Protein AF-A0A396R0A6-F1 (afdb_monomer_lite)

Structure (mmCIF, N/CA/C/O backbone):
data_AF-A0A396R0A6-F1
#
_entry.id   AF-A0A396R0A6-F1
#
loop_
_atom_site.group_PDB
_atom_site.id
_atom_site.type_symbol
_atom_site.label_atom_id
_atom_site.label_alt_id
_atom_site.label_comp_id
_atom_site.label_asym_id
_atom_site.label_entity_id
_atom_site.label_seq_id
_atom_site.pdbx_PDB_ins_code
_atom_site.Cartn_x
_atom_site.Cartn_y
_atom_site.Cartn_z
_atom_site.occupancy
_atom_site.B_iso_or_equiv
_atom_site.auth_seq_id
_atom_site.auth_comp_id
_atom_site.auth_asym_id
_atom_site.auth_atom_id
_atom_site.pdbx_PDB_model_num
ATOM 1 N N . MET A 1 1 ? -13.205 8.192 53.382 1.00 37.06 1 MET A N 1
ATOM 2 C CA . MET A 1 1 ? -12.187 7.509 54.209 1.00 37.06 1 MET A CA 1
ATOM 3 C C . MET A 1 1 ? -10.823 7.968 53.704 1.00 37.06 1 MET A C 1
ATOM 5 O O . MET A 1 1 ? -10.542 7.783 52.529 1.00 37.06 1 MET A O 1
ATOM 9 N N . LYS A 1 2 ? -10.069 8.717 54.519 1.00 44.78 2 LYS A N 1
ATOM 10 C CA . LYS A 1 2 ? -8.761 9.287 54.151 1.00 44.78 2 LYS A CA 1
ATOM 11 C C . LYS A 1 2 ? -7.732 8.159 54.020 1.00 44.78 2 LYS A C 1
ATOM 13 O O . LYS A 1 2 ? -7.665 7.323 54.913 1.00 44.78 2 LYS A O 1
ATOM 18 N N . GLN A 1 3 ? -6.896 8.194 52.988 1.00 38.09 3 GLN A N 1
ATOM 19 C CA . GLN A 1 3 ? -5.557 7.615 53.067 1.00 38.09 3 GLN A CA 1
ATOM 20 C C . GLN A 1 3 ? -4.541 8.704 52.727 1.00 38.09 3 GLN A C 1
ATOM 22 O O . GLN A 1 3 ? -4.281 9.035 51.575 1.00 38.09 3 GLN A O 1
ATOM 27 N N . SER A 1 4 ? -4.034 9.304 53.799 1.00 49.72 4 SER A N 1
ATOM 28 C CA . SER A 1 4 ? -2.659 9.771 53.907 1.00 49.72 4 SER A CA 1
ATOM 29 C C . SER A 1 4 ? -1.700 8.644 53.533 1.00 49.72 4 SER A C 1
ATOM 31 O O . SER A 1 4 ? -1.923 7.538 54.008 1.00 49.72 4 SER A O 1
ATOM 33 N N . ASN A 1 5 ? -0.661 8.938 52.751 1.00 41.94 5 ASN A N 1
ATOM 34 C CA . ASN A 1 5 ? 0.671 8.310 52.771 1.00 41.94 5 ASN A CA 1
ATOM 35 C C . ASN A 1 5 ? 1.569 9.221 51.911 1.00 41.94 5 ASN A C 1
ATOM 37 O O . ASN A 1 5 ? 1.366 9.339 50.707 1.00 41.94 5 ASN A O 1
ATOM 41 N N . LEU A 1 6 ? 2.262 10.167 52.544 1.00 46.50 6 LEU A N 1
ATOM 42 C CA . LEU A 1 6 ? 3.669 10.060 52.944 1.00 46.50 6 LEU A CA 1
ATOM 43 C C . LEU A 1 6 ? 4.607 9.977 51.727 1.00 46.50 6 LEU A C 1
ATOM 45 O O . LEU A 1 6 ? 4.612 9.012 50.968 1.00 46.50 6 LEU A O 1
ATOM 49 N N . SER A 1 7 ? 5.364 11.058 51.554 1.00 54.69 7 SER A N 1
ATOM 50 C CA . SER A 1 7 ? 6.468 11.234 50.616 1.00 54.69 7 SER A CA 1
ATOM 51 C C . SER A 1 7 ? 7.559 10.187 50.845 1.00 54.69 7 SER A C 1
ATOM 53 O O . SER A 1 7 ? 8.140 10.150 51.928 1.00 54.69 7 SER A O 1
ATOM 55 N N . ASP A 1 8 ? 7.857 9.396 49.816 1.00 54.06 8 ASP A N 1
ATOM 56 C CA . ASP A 1 8 ? 8.916 8.385 49.811 1.00 54.06 8 ASP A CA 1
ATOM 57 C C . ASP A 1 8 ? 9.954 8.740 48.721 1.00 54.06 8 ASP A C 1
ATOM 59 O O . ASP A 1 8 ? 9.582 8.816 47.539 1.00 54.06 8 ASP A O 1
ATOM 63 N N . PRO A 1 9 ? 11.230 9.019 49.062 1.00 54.50 9 PRO A N 1
ATOM 64 C CA . PRO A 1 9 ? 12.280 9.369 48.108 1.00 54.50 9 PRO A CA 1
ATOM 65 C C . PRO A 1 9 ? 12.845 8.093 47.461 1.00 54.50 9 PRO A C 1
ATOM 67 O O . PRO A 1 9 ? 14.001 7.731 47.633 1.00 54.50 9 PRO A O 1
ATOM 70 N N . GLY A 1 10 ? 11.989 7.385 46.727 1.00 56.03 10 GLY A N 1
ATOM 71 C CA . GLY A 1 10 ? 12.320 6.137 46.028 1.00 56.03 10 GLY A CA 1
ATOM 72 C C . GLY A 1 10 ? 11.272 5.719 44.994 1.00 56.03 10 GLY A C 1
ATOM 73 O O . GLY A 1 10 ? 11.294 4.601 44.483 1.00 56.03 10 GLY A O 1
ATOM 74 N N . ARG A 1 11 ? 10.316 6.600 44.675 1.00 53.19 11 ARG A N 1
ATOM 75 C CA . ARG A 1 11 ? 9.158 6.263 43.847 1.00 53.19 11 ARG A CA 1
ATOM 76 C C . ARG A 1 11 ? 9.543 6.187 42.366 1.00 53.19 11 ARG A C 1
ATOM 78 O O . ARG A 1 11 ? 9.418 7.169 41.640 1.00 53.19 11 ARG A O 1
ATOM 85 N N . CYS A 1 12 ? 9.939 5.004 41.895 1.00 58.81 12 CYS A N 1
ATOM 86 C CA . CYS A 1 12 ? 9.769 4.651 40.485 1.00 58.81 12 CYS A CA 1
ATOM 87 C C . CYS A 1 12 ? 8.269 4.718 40.176 1.00 58.81 12 CYS A C 1
ATOM 89 O O . CYS A 1 12 ? 7.501 3.822 40.527 1.00 58.81 12 CYS A O 1
ATOM 91 N N . VAL A 1 13 ? 7.824 5.831 39.595 1.00 68.00 13 VAL A N 1
ATOM 92 C CA . VAL A 1 13 ? 6.426 6.019 39.213 1.00 68.00 13 VAL A CA 1
ATOM 93 C C . VAL A 1 13 ? 6.171 5.129 38.000 1.00 68.00 13 VAL A C 1
ATOM 95 O O . VAL A 1 13 ? 6.499 5.496 36.876 1.00 68.00 13 VAL A O 1
ATOM 98 N N . MET A 1 14 ? 5.634 3.931 38.233 1.00 74.88 14 MET A N 1
ATOM 99 C CA . MET A 1 14 ? 5.203 3.041 37.158 1.00 74.88 14 MET A CA 1
ATOM 100 C C . MET A 1 14 ? 4.149 3.776 36.323 1.00 74.88 14 MET A C 1
ATOM 102 O O . MET A 1 14 ? 3.095 4.160 36.837 1.00 74.88 14 MET A O 1
ATOM 106 N N . TYR A 1 15 ? 4.456 4.015 35.051 1.00 82.12 15 TYR A N 1
ATOM 107 C CA . TYR A 1 15 ? 3.553 4.700 34.136 1.00 82.12 15 TYR A CA 1
ATOM 108 C C . TYR A 1 15 ? 2.262 3.889 33.977 1.00 82.12 15 TYR A C 1
ATOM 110 O O . TYR A 1 15 ? 2.301 2.726 33.576 1.00 82.12 15 TYR A O 1
ATOM 118 N N . GLN A 1 16 ? 1.113 4.493 34.291 1.00 82.69 16 GLN A N 1
ATOM 119 C CA . GLN A 1 16 ? -0.181 3.881 34.004 1.00 82.69 16 GLN A CA 1
ATOM 120 C C . GLN A 1 16 ? -0.635 4.234 32.591 1.00 82.69 16 GLN A C 1
ATOM 122 O O . GLN A 1 16 ? -0.793 5.407 32.244 1.00 82.69 16 GLN A O 1
ATOM 127 N N . PHE A 1 17 ? -0.894 3.201 31.793 1.00 87.81 17 PHE A N 1
ATOM 128 C CA . PHE A 1 17 ? -1.467 3.362 30.467 1.00 87.81 17 PHE A CA 1
ATOM 129 C C . PHE A 1 17 ? -2.908 3.867 30.552 1.00 87.81 17 PHE A C 1
ATOM 131 O O . PHE A 1 17 ? -3.713 3.401 31.358 1.00 87.81 17 PHE A O 1
ATOM 138 N N . LYS A 1 18 ? -3.235 4.827 29.684 1.00 88.56 18 LYS A N 1
ATOM 139 C CA . LYS A 1 18 ? -4.610 5.298 29.509 1.00 88.56 18 LYS A CA 1
ATOM 140 C C . LYS A 1 18 ? -5.457 4.218 28.821 1.00 88.56 18 LYS A C 1
ATOM 142 O O . LYS A 1 18 ? -4.920 3.462 28.010 1.00 88.56 18 LYS A O 1
ATOM 147 N N . PRO A 1 19 ? -6.774 4.168 29.092 1.00 89.06 19 PRO A N 1
ATOM 148 C CA . PRO A 1 19 ? -7.668 3.253 28.395 1.00 89.06 19 PRO A CA 1
ATOM 149 C C . PRO A 1 19 ? -7.715 3.558 26.892 1.00 89.06 19 PRO A C 1
ATOM 151 O O . PRO A 1 19 ? -7.623 4.714 26.468 1.00 89.06 19 PRO A O 1
ATOM 154 N N . VAL A 1 20 ? -7.875 2.505 26.090 1.00 90.12 20 VAL A N 1
ATOM 155 C CA . VAL A 1 20 ? -7.959 2.588 24.628 1.00 90.12 20 VAL A CA 1
ATOM 156 C C . VAL A 1 20 ? -9.265 3.278 24.218 1.00 90.12 20 VAL A C 1
ATOM 158 O O . VAL A 1 20 ? -10.321 3.065 24.812 1.00 90.12 20 VAL A O 1
ATOM 161 N N . THR A 1 21 ? -9.207 4.133 23.196 1.00 93.12 21 THR A N 1
ATOM 162 C CA . THR A 1 21 ? -10.410 4.785 22.653 1.00 93.12 21 THR A CA 1
ATOM 163 C C . THR A 1 21 ? -11.232 3.806 21.813 1.00 93.12 21 THR A C 1
ATOM 165 O O . THR A 1 21 ? -10.673 2.916 21.175 1.00 93.12 21 THR A O 1
ATOM 168 N N . LYS A 1 22 ? -12.556 4.008 21.726 1.00 92.94 22 LYS A N 1
ATOM 169 C CA . LYS A 1 22 ? -13.454 3.148 20.924 1.00 92.94 22 LYS A CA 1
ATOM 170 C C . LYS A 1 22 ? -12.992 2.985 19.469 1.00 92.94 22 LYS A C 1
ATOM 172 O O . LYS A 1 22 ? -13.081 1.895 18.921 1.00 92.94 22 LYS A O 1
ATOM 177 N N . ARG A 1 23 ? -12.449 4.053 18.871 1.00 92.12 23 ARG A N 1
ATOM 178 C CA . ARG A 1 23 ? -11.914 4.054 17.501 1.00 92.12 23 ARG A CA 1
ATOM 179 C C . ARG A 1 23 ? -10.717 3.113 17.343 1.00 92.12 23 ARG A C 1
ATOM 181 O O . ARG A 1 23 ? -10.673 2.335 16.401 1.00 92.12 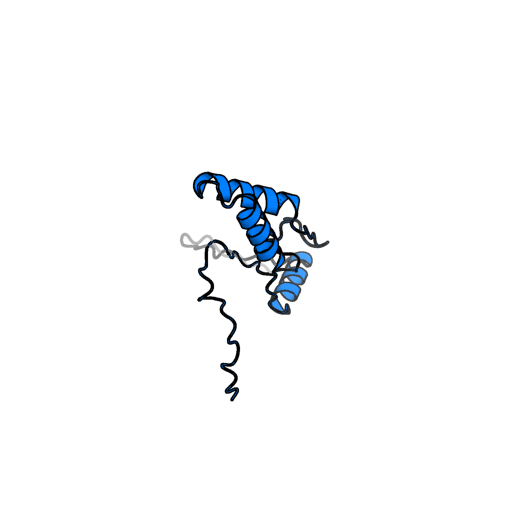23 ARG A O 1
ATOM 188 N N . ILE A 1 24 ? -9.761 3.176 18.272 1.00 91.50 24 ILE A N 1
ATOM 189 C CA . ILE A 1 24 ? -8.571 2.314 18.237 1.00 91.50 24 ILE A CA 1
ATOM 190 C C . ILE A 1 24 ? -8.936 0.866 18.555 1.00 91.50 24 ILE A C 1
ATOM 192 O O . ILE A 1 24 ? -8.366 -0.033 17.949 1.00 91.50 24 ILE A O 1
ATOM 196 N N . GLN A 1 25 ? -9.911 0.636 19.440 1.00 92.56 25 GLN A N 1
ATOM 197 C CA . GLN A 1 25 ? -10.414 -0.712 19.692 1.00 92.56 25 GLN A CA 1
ATOM 198 C C . GLN A 1 25 ? -11.042 -1.316 18.428 1.00 92.56 25 GLN A C 1
ATOM 200 O O . GLN A 1 25 ? -10.683 -2.422 18.047 1.00 92.56 25 GLN A O 1
ATOM 205 N N . HIS A 1 26 ? -11.892 -0.559 17.727 1.00 92.19 26 HIS A N 1
ATOM 206 C CA . HIS A 1 26 ? -12.485 -1.002 16.465 1.00 92.19 26 HIS A CA 1
ATOM 207 C C . HIS A 1 26 ? -11.423 -1.343 15.408 1.00 92.19 26 HIS A C 1
ATOM 209 O O . HIS A 1 26 ? -11.471 -2.412 14.808 1.00 92.19 26 HIS A O 1
ATOM 215 N N . MET A 1 27 ? -10.425 -0.471 15.233 1.00 90.75 27 MET A N 1
ATOM 216 C CA . MET A 1 27 ? -9.300 -0.725 14.329 1.00 90.75 27 MET A CA 1
ATOM 217 C C . MET A 1 27 ? -8.514 -1.982 14.734 1.00 90.75 27 MET A C 1
ATOM 219 O O . MET A 1 27 ? -8.153 -2.784 13.880 1.00 90.75 27 MET A O 1
ATOM 223 N N . HIS A 1 28 ? -8.256 -2.172 16.029 1.00 91.06 28 HIS A N 1
ATOM 224 C CA . HIS A 1 28 ? -7.548 -3.343 16.541 1.00 91.06 28 HIS A CA 1
ATOM 225 C C . HIS A 1 28 ? -8.290 -4.649 16.225 1.00 91.06 28 HIS A C 1
ATOM 227 O O . HIS A 1 28 ? -7.664 -5.612 15.781 1.00 91.06 28 HIS A O 1
ATOM 233 N N . ASP A 1 29 ? -9.608 -4.673 16.413 1.00 92.75 29 ASP A N 1
ATOM 234 C CA . ASP A 1 29 ? -10.428 -5.859 16.156 1.00 92.75 29 ASP A CA 1
ATOM 235 C C . ASP A 1 29 ? -10.446 -6.192 14.653 1.00 92.75 29 ASP A C 1
ATOM 237 O O . ASP A 1 29 ? -10.187 -7.332 14.271 1.00 92.75 29 ASP A O 1
ATOM 241 N N . LEU A 1 30 ? -10.588 -5.180 13.786 1.00 89.62 30 LEU A N 1
ATOM 242 C CA . LEU A 1 30 ? -10.483 -5.347 12.330 1.00 89.62 30 LEU A CA 1
ATOM 243 C C . LEU A 1 30 ? -9.117 -5.879 11.888 1.00 89.62 30 LEU A C 1
ATOM 245 O O . LEU A 1 30 ? -9.040 -6.740 11.017 1.00 89.62 30 LEU A O 1
ATOM 249 N N . ILE A 1 31 ? -8.027 -5.375 12.474 1.00 89.25 31 ILE A N 1
ATOM 250 C CA . ILE A 1 31 ? -6.672 -5.843 12.167 1.00 89.25 31 ILE A CA 1
ATOM 251 C C . ILE A 1 31 ? -6.509 -7.300 12.600 1.00 89.25 31 ILE A C 1
ATOM 253 O O . ILE A 1 31 ? -5.880 -8.075 11.881 1.00 89.25 31 ILE A O 1
ATOM 257 N N . ARG A 1 32 ? -7.035 -7.682 13.764 1.00 89.69 32 ARG A N 1
ATOM 258 C CA . ARG A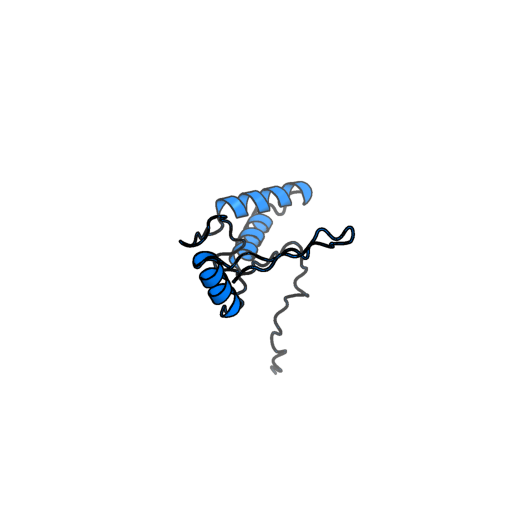 1 32 ? -6.878 -9.034 14.309 1.00 89.69 32 ARG A CA 1
ATOM 259 C C . ARG A 1 32 ? -7.648 -10.079 13.510 1.00 89.69 32 ARG A C 1
ATOM 261 O O . ARG A 1 32 ? -7.101 -11.148 13.254 1.00 89.69 32 ARG A O 1
ATOM 268 N N . ASP A 1 33 ? -8.864 -9.746 13.098 1.00 90.81 33 ASP A N 1
ATOM 269 C CA . ASP A 1 33 ? -9.767 -10.676 12.418 1.00 90.81 33 ASP A CA 1
ATOM 270 C C . ASP A 1 33 ? -9.585 -10.669 10.889 1.00 90.81 33 ASP A C 1
ATOM 272 O O . ASP A 1 33 ? -10.305 -11.354 10.159 1.00 90.81 33 ASP A O 1
ATOM 276 N N . ARG A 1 34 ? -8.611 -9.903 10.375 1.00 84.56 34 ARG A N 1
ATOM 277 C CA . ARG A 1 34 ? -8.371 -9.793 8.934 1.00 84.56 34 ARG A CA 1
ATOM 278 C C . ARG A 1 34 ? -7.830 -11.084 8.330 1.00 84.56 34 ARG A C 1
ATOM 280 O O . ARG A 1 34 ? -6.961 -11.757 8.885 1.00 84.56 34 ARG A O 1
ATOM 287 N N . VAL A 1 35 ? -8.235 -11.331 7.090 1.00 85.56 35 VAL A N 1
ATOM 288 C CA . VAL A 1 35 ? -7.555 -12.279 6.206 1.00 85.56 35 VAL A CA 1
ATOM 289 C C . VAL A 1 35 ? -6.330 -11.588 5.609 1.00 85.56 35 VAL A C 1
ATOM 291 O O . VAL A 1 35 ? -6.440 -10.488 5.068 1.00 85.56 35 VAL A O 1
ATOM 294 N N . ILE A 1 36 ? -5.159 -12.222 5.700 1.00 84.44 36 ILE A N 1
ATOM 295 C CA . ILE A 1 36 ? -3.933 -11.709 5.077 1.00 84.44 36 ILE A CA 1
ATOM 296 C C . ILE A 1 36 ? -4.089 -11.826 3.561 1.00 84.44 36 ILE A C 1
ATOM 298 O O . ILE A 1 36 ? -4.193 -12.926 3.022 1.00 84.44 36 ILE A O 1
ATOM 302 N N . GLN A 1 37 ? -4.118 -10.681 2.885 1.00 83.44 37 GLN A N 1
ATOM 303 C CA . GLN A 1 37 ? -4.274 -10.595 1.439 1.00 83.44 37 GLN A CA 1
ATOM 304 C C . GLN A 1 37 ? -3.010 -10.018 0.813 1.00 83.44 37 GLN A C 1
ATOM 306 O O . GLN A 1 37 ? -2.463 -9.017 1.285 1.00 83.44 37 GLN A O 1
ATOM 311 N N . VAL A 1 38 ? -2.572 -10.662 -0.264 1.00 83.62 38 VAL A N 1
ATOM 312 C CA . VAL A 1 38 ? -1.468 -10.198 -1.099 1.00 83.62 38 VAL A CA 1
ATOM 313 C C . VAL A 1 38 ? -2.052 -9.643 -2.390 1.00 83.62 38 VAL A C 1
ATOM 315 O O . VAL A 1 38 ? -2.924 -10.266 -2.993 1.00 83.62 38 VAL A O 1
ATOM 318 N N . ASP A 1 39 ? -1.591 -8.464 -2.786 1.00 85.00 39 ASP A N 1
ATOM 319 C CA . ASP A 1 39 ? -2.084 -7.736 -3.950 1.00 85.00 39 ASP A CA 1
ATOM 320 C C . ASP A 1 39 ? -1.046 -7.710 -5.080 1.00 85.00 39 ASP A C 1
ATOM 322 O O . ASP A 1 39 ? 0.158 -7.539 -4.855 1.00 85.00 39 ASP A O 1
ATOM 326 N N . SER A 1 40 ? -1.530 -7.868 -6.311 1.00 86.94 40 SER A N 1
ATOM 327 C CA . SER A 1 40 ? -0.718 -7.881 -7.527 1.00 86.94 40 SER A CA 1
ATOM 328 C C . SER A 1 40 ? -0.615 -6.513 -8.203 1.00 86.94 40 SER A C 1
ATOM 330 O O . SER A 1 40 ? 0.179 -6.377 -9.130 1.00 86.94 40 SER A O 1
ATOM 332 N N . GLU A 1 41 ? -1.385 -5.503 -7.780 1.00 88.69 41 GLU A N 1
ATOM 333 C CA . GLU A 1 41 ? -1.437 -4.183 -8.434 1.00 88.69 41 GLU A CA 1
ATOM 334 C C . GLU A 1 41 ? -0.037 -3.568 -8.624 1.00 88.69 41 GLU A C 1
ATOM 336 O O . GLU A 1 41 ? 0.336 -3.189 -9.736 1.00 88.69 41 GLU A O 1
ATOM 341 N N . ARG A 1 42 ? 0.793 -3.571 -7.571 1.00 87.00 42 ARG A N 1
ATOM 342 C CA . ARG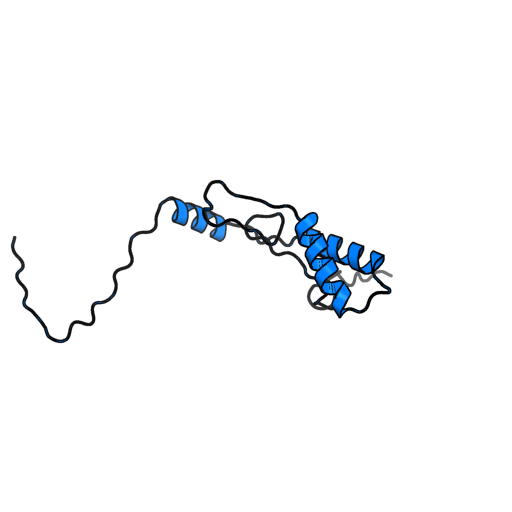 A 1 42 ? 2.190 -3.095 -7.633 1.00 87.00 42 ARG A CA 1
ATOM 343 C C . ARG A 1 42 ? 3.043 -3.864 -8.635 1.00 87.00 42 ARG A C 1
ATOM 345 O O . ARG A 1 42 ? 3.785 -3.243 -9.396 1.00 87.00 42 ARG A O 1
ATOM 352 N N . ALA A 1 43 ? 2.937 -5.190 -8.649 1.00 87.88 43 ALA A N 1
ATOM 353 C CA . ALA A 1 43 ? 3.713 -6.042 -9.545 1.00 87.88 43 ALA A CA 1
ATOM 354 C C . ALA A 1 43 ? 3.329 -5.804 -11.013 1.00 87.88 43 ALA A C 1
ATOM 356 O O . ALA A 1 43 ? 4.203 -5.717 -11.877 1.00 87.88 43 ALA A O 1
ATOM 357 N N . MET A 1 44 ? 2.034 -5.619 -11.288 1.00 89.88 44 MET A N 1
ATOM 358 C CA . MET A 1 44 ? 1.534 -5.305 -12.628 1.00 89.88 44 MET A CA 1
ATOM 359 C C . MET A 1 44 ? 2.064 -3.951 -13.112 1.00 89.88 44 MET A C 1
ATOM 361 O O . MET A 1 44 ? 2.688 -3.884 -14.169 1.00 89.88 44 MET A O 1
ATOM 365 N N . ILE A 1 45 ? 1.921 -2.897 -12.297 1.00 90.50 45 ILE A N 1
ATOM 366 C CA . ILE A 1 45 ? 2.420 -1.551 -12.625 1.00 90.50 45 ILE A CA 1
ATOM 367 C C . ILE A 1 45 ? 3.933 -1.576 -12.871 1.00 90.50 45 ILE A C 1
ATOM 369 O O . ILE A 1 45 ? 4.417 -1.003 -13.845 1.00 90.50 45 ILE A O 1
ATOM 373 N N . THR A 1 46 ? 4.682 -2.259 -12.007 1.00 88.56 46 THR A N 1
ATOM 374 C CA . THR A 1 46 ? 6.142 -2.365 -12.125 1.00 88.56 46 THR A CA 1
ATOM 375 C C . THR A 1 46 ? 6.544 -3.066 -13.415 1.00 88.56 46 THR A C 1
ATOM 377 O O . THR A 1 46 ? 7.431 -2.590 -14.117 1.00 88.56 46 THR A O 1
ATOM 380 N N . THR A 1 47 ? 5.874 -4.168 -13.754 1.00 88.94 47 THR A N 1
ATOM 381 C CA . THR A 1 47 ? 6.158 -4.944 -14.969 1.00 88.94 47 THR A CA 1
ATOM 382 C C . THR A 1 47 ? 5.907 -4.122 -16.230 1.00 88.94 47 THR A C 1
ATOM 384 O O . THR A 1 47 ? 6.729 -4.150 -17.146 1.00 88.94 47 THR A O 1
ATOM 387 N N . ASP A 1 48 ? 4.820 -3.351 -16.268 1.00 90.62 48 ASP A N 1
ATOM 388 C CA . ASP A 1 48 ? 4.516 -2.484 -17.408 1.00 90.62 48 ASP A CA 1
ATOM 389 C C . ASP A 1 48 ? 5.558 -1.368 -17.563 1.00 90.62 48 ASP A C 1
ATOM 391 O O . ASP A 1 48 ? 6.091 -1.168 -18.650 1.00 90.62 48 ASP A O 1
ATOM 395 N N . VAL A 1 49 ? 5.949 -0.707 -16.470 1.00 89.94 49 VAL A N 1
ATOM 396 C CA . VAL A 1 49 ? 6.982 0.345 -16.506 1.00 89.94 49 VAL A CA 1
ATOM 397 C C . VAL A 1 49 ? 8.347 -0.226 -16.894 1.00 89.94 49 VAL A C 1
ATOM 399 O O . VAL A 1 49 ? 9.088 0.388 -17.657 1.00 89.94 49 VAL A O 1
ATOM 402 N N . VAL A 1 50 ? 8.709 -1.408 -16.393 1.00 87.81 50 VAL A N 1
ATOM 403 C CA . VAL A 1 50 ? 9.970 -2.060 -16.771 1.00 87.81 50 VAL A CA 1
ATOM 404 C C . VAL A 1 50 ? 9.987 -2.395 -18.262 1.00 87.81 50 VAL A C 1
ATOM 406 O O . VAL A 1 50 ? 11.036 -2.226 -18.880 1.00 87.81 50 VAL A O 1
ATOM 409 N N . ARG A 1 51 ? 8.849 -2.803 -18.841 1.00 87.88 51 ARG A N 1
ATOM 410 C CA . ARG A 1 51 ? 8.704 -3.041 -20.284 1.00 87.88 51 ARG A CA 1
ATOM 411 C C . ARG A 1 51 ? 8.852 -1.747 -21.089 1.00 87.88 51 ARG A C 1
ATOM 413 O O . ARG A 1 51 ? 9.603 -1.719 -22.057 1.00 87.88 51 ARG A O 1
ATOM 420 N N . ASP A 1 52 ? 8.196 -0.669 -20.664 1.00 89.94 52 ASP A N 1
ATOM 421 C CA . ASP A 1 52 ? 8.229 0.624 -21.365 1.00 89.94 52 ASP A CA 1
ATOM 422 C C . ASP A 1 52 ? 9.624 1.279 -21.330 1.00 89.94 52 ASP A C 1
ATOM 424 O O . ASP A 1 52 ? 10.039 1.956 -22.274 1.00 89.94 52 ASP A O 1
ATOM 428 N N . TYR A 1 53 ? 10.376 1.055 -20.249 1.00 86.69 53 TYR A N 1
ATOM 429 C CA . TYR A 1 53 ? 11.679 1.672 -19.989 1.00 86.69 53 TYR A CA 1
ATOM 430 C C . TYR A 1 53 ? 12.828 0.655 -19.927 1.00 86.69 53 TYR A C 1
ATOM 432 O O . TYR A 1 53 ? 13.813 0.870 -19.216 1.00 86.69 53 TYR A O 1
ATOM 440 N N . GLU A 1 54 ? 12.733 -0.450 -20.673 1.00 83.44 54 GLU A N 1
ATOM 441 C CA . GLU A 1 54 ? 13.732 -1.534 -20.664 1.00 83.44 54 GLU A CA 1
ATOM 442 C C . GLU A 1 54 ? 15.147 -1.038 -21.015 1.00 83.44 54 GLU A C 1
ATOM 444 O O . GLU A 1 54 ? 16.139 -1.475 -20.435 1.00 83.44 54 GLU A O 1
ATOM 449 N N . HIS A 1 55 ? 15.225 -0.051 -21.906 1.00 87.88 55 HIS A N 1
ATOM 450 C CA . HIS A 1 55 ? 16.456 0.570 -22.392 1.00 87.88 55 HIS A CA 1
ATOM 451 C C . HIS A 1 55 ? 17.075 1.588 -21.413 1.00 87.88 55 HIS A C 1
ATOM 453 O O . HIS A 1 55 ? 18.166 2.100 -21.668 1.00 87.88 55 HIS A O 1
ATOM 459 N N . MET A 1 56 ? 16.402 1.915 -20.302 1.00 88.06 56 MET A N 1
ATOM 460 C CA . MET A 1 56 ? 16.904 2.875 -19.318 1.00 88.06 56 MET A CA 1
ATOM 461 C C . MET A 1 56 ? 17.782 2.222 -18.249 1.00 88.06 56 MET A C 1
ATOM 463 O O . MET A 1 56 ? 17.556 1.102 -17.793 1.00 88.06 56 MET A O 1
ATOM 467 N N . ILE A 1 57 ? 18.758 2.992 -17.764 1.00 88.62 57 ILE A N 1
ATOM 468 C CA . ILE A 1 57 ? 19.628 2.583 -16.659 1.00 88.62 57 ILE A CA 1
ATOM 469 C C . ILE A 1 57 ? 18.770 2.385 -15.390 1.00 88.62 57 ILE A C 1
ATOM 471 O O . ILE A 1 57 ? 17.942 3.250 -15.077 1.00 88.62 57 ILE A O 1
ATOM 475 N N . PRO A 1 58 ? 18.988 1.316 -14.593 1.00 83.12 58 PRO A N 1
ATOM 476 C CA . PRO A 1 58 ? 18.191 1.024 -13.397 1.00 83.12 58 PRO A CA 1
ATOM 477 C C . PRO A 1 58 ? 18.074 2.179 -12.389 1.00 83.12 58 PRO A C 1
ATOM 479 O O . PRO A 1 58 ? 17.074 2.280 -11.681 1.00 83.12 58 PRO A O 1
ATOM 482 N N . ALA A 1 59 ? 19.076 3.062 -12.330 1.00 87.44 59 ALA A N 1
ATOM 483 C CA . ALA A 1 59 ? 19.075 4.249 -11.474 1.00 87.44 59 ALA A CA 1
ATOM 484 C C . ALA A 1 59 ? 17.957 5.248 -11.822 1.00 87.44 59 ALA A C 1
ATOM 486 O O . ALA A 1 59 ? 17.394 5.859 -10.921 1.00 87.44 59 ALA A O 1
ATOM 487 N N . ILE A 1 60 ? 17.609 5.380 -13.106 1.00 88.69 60 ILE A N 1
ATOM 488 C CA . ILE A 1 60 ? 16.512 6.238 -13.583 1.00 88.69 60 ILE A CA 1
ATOM 489 C C . ILE A 1 60 ? 15.200 5.450 -13.613 1.00 88.69 60 ILE A C 1
ATOM 491 O O . ILE A 1 60 ? 14.135 5.986 -13.327 1.00 88.69 60 ILE A O 1
ATOM 495 N N . ARG A 1 61 ? 15.260 4.145 -13.885 1.00 86.44 61 ARG A N 1
ATOM 496 C CA . ARG A 1 61 ? 14.066 3.297 -13.941 1.00 86.44 61 ARG A CA 1
ATOM 497 C C . ARG A 1 61 ? 13.327 3.215 -12.599 1.00 86.44 61 ARG A C 1
ATOM 499 O O . ARG A 1 61 ? 12.106 3.300 -12.576 1.00 86.44 61 ARG A O 1
ATOM 506 N N . ARG A 1 62 ? 14.044 3.103 -11.475 1.00 85.88 62 ARG A N 1
ATOM 507 C CA . ARG A 1 62 ? 13.439 3.039 -10.126 1.00 85.88 62 ARG A CA 1
ATOM 508 C C . ARG A 1 62 ? 12.561 4.248 -9.768 1.00 85.88 62 ARG A C 1
ATOM 510 O O . ARG A 1 62 ? 11.418 4.029 -9.372 1.00 85.88 62 ARG A O 1
ATOM 517 N N . PRO A 1 63 ? 13.017 5.508 -9.912 1.00 91.00 63 PRO A N 1
ATOM 518 C CA . PRO A 1 63 ? 12.145 6.651 -9.655 1.00 91.00 63 PRO A CA 1
ATOM 519 C C . PRO A 1 63 ? 10.963 6.721 -10.633 1.00 91.00 63 PRO A C 1
ATOM 521 O O . PRO A 1 63 ? 9.891 7.173 -10.238 1.00 91.00 63 PRO A O 1
ATOM 524 N N . MET A 1 64 ? 11.103 6.219 -11.866 1.00 89.94 64 MET A N 1
ATOM 525 C CA . MET A 1 64 ? 9.975 6.121 -12.804 1.00 89.94 64 MET A CA 1
ATOM 526 C C . MET A 1 64 ? 8.930 5.090 -12.363 1.00 89.94 64 MET A C 1
ATOM 528 O O . MET A 1 64 ? 7.736 5.371 -12.444 1.00 89.94 64 MET A O 1
ATOM 532 N N . ILE A 1 65 ? 9.361 3.940 -11.832 1.00 90.12 65 ILE A N 1
ATOM 533 C CA . ILE A 1 65 ? 8.470 2.946 -11.215 1.00 90.12 65 ILE A CA 1
ATOM 534 C C . ILE A 1 65 ? 7.720 3.576 -10.038 1.00 90.12 65 ILE A C 1
ATOM 536 O O . ILE A 1 65 ? 6.495 3.501 -9.990 1.00 90.12 65 ILE A O 1
ATOM 540 N N . LEU A 1 66 ? 8.426 4.262 -9.133 1.00 90.50 66 LEU A N 1
ATOM 541 C CA . LEU A 1 66 ? 7.801 4.934 -7.991 1.00 90.50 66 LEU A CA 1
ATOM 542 C C . LEU A 1 66 ? 6.779 5.990 -8.435 1.00 90.50 66 LEU A C 1
ATOM 544 O O . LEU A 1 66 ? 5.671 6.028 -7.906 1.00 90.50 66 LEU A O 1
ATOM 548 N N . LYS A 1 67 ? 7.120 6.812 -9.435 1.00 93.44 67 LYS A N 1
ATOM 549 C CA . LYS A 1 67 ? 6.195 7.794 -10.017 1.00 93.44 67 LYS A CA 1
ATOM 550 C C . LYS A 1 67 ? 4.928 7.116 -10.543 1.00 93.44 67 LYS A C 1
ATOM 552 O O . LYS A 1 67 ? 3.829 7.539 -10.202 1.00 93.44 67 LYS A O 1
ATOM 557 N N . ALA A 1 68 ? 5.075 6.047 -11.322 1.00 92.38 68 ALA A N 1
ATOM 558 C CA . ALA A 1 68 ? 3.942 5.310 -11.870 1.00 92.38 68 ALA A CA 1
ATOM 559 C C . ALA A 1 68 ? 3.087 4.645 -10.779 1.00 92.38 68 ALA A C 1
ATOM 561 O O . ALA A 1 68 ? 1.864 4.634 -10.893 1.00 92.38 68 ALA A O 1
ATOM 562 N N . MET A 1 69 ? 3.704 4.135 -9.707 1.00 90.25 69 MET A N 1
ATOM 563 C CA . MET A 1 69 ? 2.977 3.621 -8.544 1.00 90.25 69 MET A CA 1
ATOM 564 C C . MET A 1 69 ? 2.138 4.720 -7.892 1.00 90.25 69 MET A C 1
ATOM 566 O O . MET A 1 69 ? 0.949 4.518 -7.680 1.00 90.25 69 MET A O 1
ATOM 570 N N . CYS A 1 70 ? 2.717 5.893 -7.627 1.00 90.81 70 CYS A N 1
ATOM 571 C CA . CYS A 1 70 ? 1.985 7.016 -7.038 1.00 90.81 70 CYS A CA 1
ATOM 572 C C . CYS A 1 70 ? 0.843 7.532 -7.931 1.00 90.81 70 CYS A C 1
ATOM 574 O O . CYS A 1 70 ? -0.144 8.039 -7.410 1.00 90.81 70 CYS A O 1
ATOM 576 N N . GLU A 1 71 ? 0.966 7.415 -9.256 1.00 93.50 71 GLU A N 1
ATOM 577 C CA . GLU A 1 71 ? -0.054 7.873 -10.212 1.00 93.50 71 GLU A CA 1
ATOM 578 C C . GLU A 1 71 ? -1.187 6.862 -10.438 1.00 93.50 71 GLU A C 1
ATOM 580 O O . GLU A 1 71 ? -2.306 7.267 -10.747 1.00 93.50 71 GLU A O 1
ATOM 585 N N . ARG A 1 72 ? -0.903 5.557 -10.339 1.00 92.06 72 ARG A N 1
ATOM 586 C CA . ARG A 1 72 ? -1.825 4.491 -10.773 1.00 92.06 72 ARG A CA 1
ATOM 587 C C . ARG A 1 72 ? -2.383 3.633 -9.639 1.00 92.06 72 ARG A C 1
ATOM 589 O O . ARG A 1 72 ? -3.376 2.952 -9.862 1.00 92.06 72 ARG A O 1
ATOM 596 N N . MET A 1 73 ? -1.748 3.618 -8.467 1.00 90.25 73 MET A N 1
ATOM 597 C CA . MET A 1 73 ? -2.156 2.760 -7.351 1.00 90.25 73 MET A CA 1
ATOM 598 C C . MET A 1 73 ? -3.510 3.178 -6.777 1.00 90.25 73 MET A C 1
ATOM 600 O O . MET A 1 73 ? -3.791 4.365 -6.593 1.00 90.25 73 MET A O 1
ATOM 604 N N . THR A 1 74 ? -4.325 2.188 -6.421 1.00 90.31 74 THR A N 1
ATOM 605 C CA . THR A 1 74 ? -5.597 2.423 -5.748 1.00 90.31 74 THR A CA 1
ATOM 606 C C . THR A 1 74 ? -5.364 2.926 -4.320 1.00 90.31 74 THR A C 1
ATOM 608 O O . THR A 1 74 ? -4.833 2.210 -3.472 1.00 90.31 74 THR A O 1
ATOM 611 N N . VAL A 1 75 ? -5.811 4.150 -4.025 1.00 89.31 75 VAL A N 1
ATOM 612 C CA . VAL A 1 75 ? -5.783 4.711 -2.666 1.00 89.31 75 VAL A CA 1
ATOM 613 C C . VAL A 1 75 ? -7.108 4.423 -1.969 1.00 89.31 75 VAL A C 1
ATOM 615 O O . VAL A 1 75 ? -8.177 4.767 -2.471 1.00 89.31 75 VAL A O 1
ATOM 618 N N . ARG A 1 76 ? -7.030 3.809 -0.789 1.00 86.38 76 ARG A N 1
ATOM 619 C CA . ARG A 1 76 ? -8.175 3.504 0.071 1.00 86.38 76 ARG A CA 1
ATOM 620 C C . ARG A 1 76 ? -8.031 4.250 1.394 1.00 86.38 76 ARG A C 1
ATOM 622 O O . ARG A 1 76 ? -6.935 4.305 1.944 1.00 86.38 76 ARG A O 1
ATOM 629 N N . VAL A 1 77 ? -9.133 4.818 1.873 1.00 89.75 77 VAL A N 1
ATOM 630 C CA . VAL A 1 77 ? -9.223 5.542 3.146 1.00 89.75 77 VAL A CA 1
ATOM 631 C C . VAL A 1 77 ? -10.407 4.982 3.918 1.00 89.75 77 VAL A C 1
ATOM 633 O O . VAL A 1 77 ? -11.501 4.898 3.363 1.00 89.75 77 VAL A O 1
ATOM 636 N N . GLU A 1 78 ? -10.184 4.592 5.169 1.00 87.94 78 GLU A N 1
ATOM 637 C CA . GLU A 1 78 ? -11.245 4.106 6.053 1.00 87.94 78 GLU A CA 1
ATOM 638 C C . GLU A 1 78 ? -11.803 5.223 6.941 1.00 87.94 78 GLU A C 1
ATOM 640 O O . GLU A 1 78 ? -11.072 6.111 7.381 1.00 87.94 78 GLU A O 1
ATOM 645 N N . ASP A 1 79 ? -13.081 5.129 7.310 1.00 87.69 79 ASP A N 1
ATOM 646 C CA . ASP A 1 79 ? -13.765 6.150 8.122 1.00 87.69 79 ASP A CA 1
ATOM 647 C C . ASP A 1 79 ? -13.174 6.323 9.538 1.00 87.69 79 ASP A C 1
ATOM 649 O O . ASP A 1 79 ? -13.340 7.363 10.179 1.00 87.69 79 ASP A O 1
ATOM 653 N N . PHE A 1 80 ? -12.498 5.297 10.064 1.00 87.56 80 PHE A N 1
ATOM 654 C CA . PHE A 1 80 ? -11.906 5.307 11.407 1.00 87.56 80 PHE A CA 1
ATOM 655 C C . PHE A 1 80 ? -10.433 5.745 11.429 1.00 87.56 80 PHE A C 1
ATOM 657 O O . PHE A 1 80 ? -9.851 5.875 12.514 1.00 87.56 80 PHE A O 1
ATOM 664 N N . GLU A 1 81 ? -9.813 5.964 10.270 1.00 85.75 81 GLU A N 1
ATOM 665 C CA . GLU A 1 81 ? -8.405 6.335 10.166 1.00 85.75 81 GLU A CA 1
ATOM 666 C C . GLU A 1 81 ? -8.225 7.850 10.309 1.00 85.75 81 GLU A C 1
ATOM 668 O O . GLU A 1 81 ? -8.850 8.650 9.622 1.00 85.75 81 GLU A O 1
ATOM 673 N N . LEU A 1 82 ? -7.337 8.266 11.219 1.00 88.50 82 LEU A N 1
ATOM 674 C CA . LEU A 1 82 ? -6.851 9.654 11.248 1.00 88.50 82 LEU A CA 1
ATOM 675 C C . LEU A 1 82 ? -5.573 9.834 10.429 1.00 88.50 82 LEU A C 1
ATOM 677 O O . LEU A 1 82 ? -5.328 10.910 9.894 1.00 88.50 82 LEU A O 1
ATOM 681 N N . ILE A 1 83 ? -4.736 8.798 10.398 1.00 88.44 83 ILE A N 1
ATOM 682 C CA . ILE A 1 83 ? -3.532 8.746 9.577 1.00 88.44 83 ILE A CA 1
ATOM 683 C C . ILE A 1 83 ? -3.862 7.795 8.446 1.00 88.44 83 ILE A C 1
ATOM 685 O O . ILE A 1 83 ? -4.110 6.618 8.693 1.00 88.44 83 ILE A O 1
ATOM 689 N N . VAL A 1 84 ? -3.892 8.341 7.238 1.00 86.62 84 VAL A N 1
ATOM 690 C CA . VAL A 1 84 ? -4.265 7.616 6.029 1.00 86.62 84 VAL A CA 1
ATOM 691 C C . VAL A 1 84 ? -3.020 7.239 5.245 1.00 86.62 84 VAL A C 1
ATOM 693 O O . VAL A 1 84 ? -2.013 7.950 5.264 1.00 86.62 84 VAL A O 1
ATOM 696 N N . GLY A 1 85 ? -3.100 6.124 4.536 1.00 82.81 85 GLY A N 1
ATOM 697 C CA . GLY A 1 85 ? -2.014 5.636 3.703 1.00 82.81 85 GLY A CA 1
ATOM 698 C C . GLY A 1 85 ? -2.045 4.124 3.645 1.00 82.81 85 GLY A C 1
ATOM 699 O O . GLY A 1 85 ? -1.898 3.454 4.665 1.00 82.81 85 GLY A O 1
ATOM 700 N N . ASN A 1 86 ? -2.218 3.597 2.439 1.00 85.44 86 ASN A N 1
ATOM 701 C CA . ASN A 1 86 ? -2.199 2.168 2.192 1.00 85.44 86 ASN A CA 1
ATOM 702 C C . ASN A 1 86 ? -1.086 1.829 1.199 1.00 85.44 86 ASN A C 1
ATOM 704 O O . ASN A 1 86 ? -0.748 2.623 0.322 1.00 85.44 86 ASN A O 1
ATOM 708 N N . THR A 1 87 ? -0.503 0.649 1.363 1.00 80.69 87 THR A N 1
ATOM 709 C CA . THR A 1 87 ? 0.534 0.091 0.492 1.00 80.69 87 THR A CA 1
ATOM 710 C C . THR A 1 87 ? -0.038 -0.834 -0.585 1.00 80.69 87 THR A C 1
ATOM 712 O O . THR A 1 87 ? 0.693 -1.236 -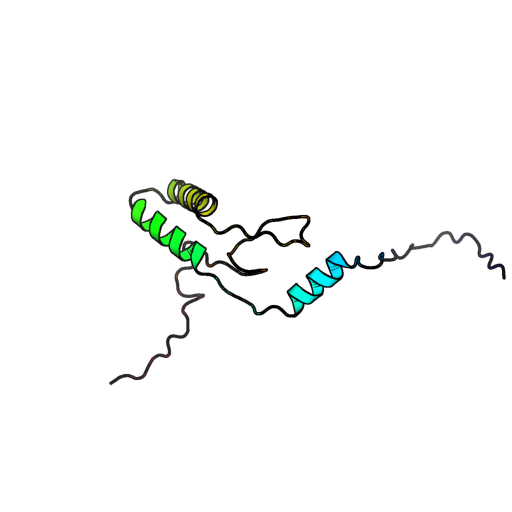1.490 1.00 80.69 87 THR A O 1
ATOM 715 N N . SER A 1 88 ? -1.326 -1.177 -0.497 1.00 83.12 88 SER A N 1
ATOM 716 C CA . SER A 1 88 ? -2.052 -2.020 -1.451 1.00 83.12 88 SER A CA 1
ATOM 717 C C . SER A 1 88 ? -3.516 -1.589 -1.563 1.00 83.12 88 SER A C 1
ATOM 719 O O . SER A 1 88 ? -3.970 -0.710 -0.835 1.00 83.12 88 SER A O 1
ATOM 721 N N . LYS A 1 89 ? -4.296 -2.239 -2.428 1.00 85.38 89 LYS A N 1
ATOM 722 C CA . LYS A 1 89 ? -5.738 -1.970 -2.545 1.00 85.38 89 LYS A CA 1
ATOM 723 C C . LYS A 1 89 ? -6.567 -2.373 -1.308 1.00 85.38 89 LYS A C 1
ATOM 725 O O . LYS A 1 89 ? -7.658 -1.840 -1.081 1.00 85.38 89 LYS A O 1
ATOM 730 N N . ASN A 1 90 ? -6.086 -3.326 -0.509 1.00 84.69 90 ASN A N 1
ATOM 731 C CA . ASN A 1 90 ? -6.860 -3.959 0.567 1.00 84.69 90 ASN A CA 1
ATOM 732 C C . ASN A 1 90 ? -6.452 -3.453 1.956 1.00 84.69 90 ASN A C 1
ATOM 734 O O . ASN A 1 90 ? -5.320 -3.022 2.161 1.00 84.69 90 ASN A O 1
ATOM 738 N N . PHE A 1 91 ? -7.365 -3.528 2.930 1.00 83.00 91 PHE A N 1
ATOM 739 C CA . PHE A 1 91 ? -7.083 -3.133 4.314 1.00 83.00 91 PHE A CA 1
ATOM 740 C C . PHE A 1 91 ? -5.973 -4.009 4.916 1.00 83.00 91 PHE A C 1
ATOM 742 O O . PHE A 1 91 ? -6.106 -5.232 4.978 1.00 83.00 91 PHE A O 1
ATOM 749 N N . CYS A 1 92 ? -4.867 -3.380 5.331 1.00 81.12 92 CYS A N 1
ATOM 750 C CA . CYS A 1 92 ? -3.637 -4.051 5.773 1.00 81.12 92 CYS A CA 1
ATOM 751 C C . CYS A 1 92 ? -3.114 -5.128 4.796 1.00 81.12 92 CYS A C 1
ATOM 753 O O . CYS A 1 92 ? -2.531 -6.127 5.236 1.00 81.12 92 CYS A O 1
ATOM 755 N N . GLY A 1 93 ? -3.343 -4.950 3.492 1.00 80.25 93 GLY A N 1
ATOM 756 C CA . GLY A 1 93 ? -2.797 -5.830 2.464 1.00 80.25 93 GLY A CA 1
ATOM 757 C C . GLY A 1 93 ? -1.315 -5.555 2.203 1.00 80.25 93 GLY A C 1
ATOM 758 O O . GLY A 1 93 ? -0.806 -4.465 2.471 1.00 80.25 93 GLY A O 1
ATOM 759 N N . ALA A 1 94 ? -0.620 -6.557 1.671 1.00 81.00 94 ALA A N 1
ATOM 760 C CA . ALA A 1 94 ? 0.771 -6.434 1.251 1.00 81.00 94 ALA A CA 1
ATOM 761 C C . ALA A 1 94 ? 0.853 -6.467 -0.277 1.00 81.00 94 ALA A C 1
ATOM 763 O O . ALA A 1 94 ? 0.322 -7.379 -0.909 1.00 81.00 94 ALA A O 1
ATOM 764 N N . GLY A 1 95 ? 1.514 -5.480 -0.877 1.00 79.88 95 GLY A N 1
ATOM 765 C CA . GLY A 1 95 ? 1.806 -5.497 -2.307 1.00 79.88 95 GLY A CA 1
ATOM 766 C C . GLY A 1 95 ? 3.135 -6.194 -2.602 1.00 79.88 95 GLY A C 1
ATOM 767 O O . GLY A 1 95 ? 4.047 -6.179 -1.775 1.00 79.88 95 GLY A O 1
ATOM 768 N N . ILE A 1 96 ? 3.238 -6.810 -3.779 1.00 80.50 96 ILE A N 1
ATOM 769 C CA . ILE A 1 96 ? 4.460 -7.491 -4.226 1.00 80.50 96 ILE A CA 1
ATOM 770 C C . ILE A 1 96 ? 5.358 -6.517 -4.996 1.00 80.50 96 ILE A C 1
ATOM 772 O O . ILE A 1 96 ? 4.931 -5.932 -5.993 1.00 80.50 96 ILE A O 1
ATOM 776 N N . ASP A 1 97 ? 6.618 -6.416 -4.573 1.00 75.56 97 ASP A N 1
ATOM 777 C CA . ASP A 1 97 ? 7.675 -5.683 -5.274 1.00 75.56 97 ASP A CA 1
ATOM 778 C C . ASP A 1 97 ? 8.488 -6.646 -6.148 1.00 75.56 97 ASP A C 1
ATOM 780 O O . ASP A 1 97 ? 9.455 -7.279 -5.716 1.00 75.56 97 ASP A O 1
ATOM 784 N N . SER A 1 98 ? 8.050 -6.793 -7.398 1.00 70.19 98 SER A N 1
ATOM 785 C CA . SER A 1 98 ? 8.628 -7.742 -8.357 1.00 70.19 98 SER A CA 1
ATOM 786 C C . SER A 1 98 ? 10.025 -7.354 -8.859 1.00 70.19 98 SER A C 1
ATOM 788 O O . SER A 1 98 ? 10.676 -8.157 -9.516 1.00 70.19 98 SER A O 1
ATOM 790 N N . ASP A 1 99 ? 10.485 -6.129 -8.599 1.00 71.69 99 ASP A N 1
ATOM 791 C CA . ASP A 1 99 ? 11.795 -5.618 -9.018 1.00 71.69 99 ASP A CA 1
ATOM 792 C C . ASP A 1 99 ? 12.927 -5.909 -8.017 1.00 71.69 99 ASP A C 1
ATOM 794 O O . ASP A 1 99 ? 14.100 -5.830 -8.390 1.00 71.69 99 ASP A O 1
ATOM 798 N N . TRP A 1 100 ? 12.592 -6.251 -6.770 1.00 65.31 100 TRP A N 1
ATOM 799 C CA . TRP A 1 100 ? 13.559 -6.582 -5.714 1.00 65.31 100 TRP A CA 1
ATOM 800 C C . TRP A 1 100 ? 13.730 -8.079 -5.491 1.00 65.31 100 TRP A C 1
ATOM 802 O O . TRP A 1 100 ? 14.801 -8.525 -5.080 1.00 65.31 100 TRP A O 1
ATOM 812 N N . VAL A 1 101 ? 12.682 -8.854 -5.749 1.00 53.56 101 VAL A N 1
ATOM 813 C CA . VAL A 1 101 ? 12.685 -10.298 -5.550 1.00 53.56 101 VAL A CA 1
ATOM 814 C C . VAL A 1 101 ? 12.765 -10.939 -6.926 1.00 53.56 101 VAL A C 1
ATOM 816 O O . VAL A 1 101 ? 11.761 -11.025 -7.630 1.00 53.56 101 VAL A O 1
ATOM 819 N N . GLU A 1 102 ? 13.958 -11.420 -7.304 1.00 50.38 102 GLU A N 1
ATOM 820 C CA . GLU A 1 102 ? 14.041 -12.517 -8.272 1.00 50.38 102 GLU A CA 1
ATOM 821 C C . GLU A 1 102 ? 12.988 -13.540 -7.8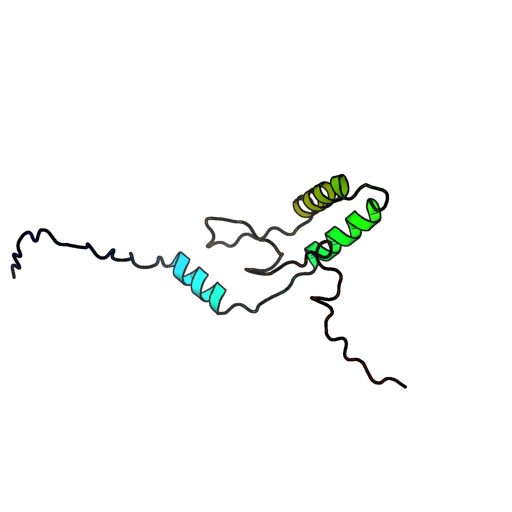55 1.00 50.38 102 GLU A C 1
ATOM 823 O O . GLU A 1 102 ? 12.931 -13.905 -6.680 1.00 50.38 102 GLU A O 1
ATOM 828 N N . SER A 1 103 ? 12.131 -13.949 -8.785 1.00 51.66 103 SER A N 1
ATOM 829 C CA . SER A 1 103 ? 10.875 -14.679 -8.587 1.00 51.66 103 SER A CA 1
ATOM 830 C C . SER A 1 103 ? 10.946 -15.996 -7.787 1.00 51.66 103 SER A C 1
ATOM 832 O O . SER A 1 103 ? 9.999 -16.767 -7.832 1.00 51.66 103 SER A O 1
ATOM 834 N N . GLY A 1 104 ? 12.039 -16.305 -7.086 1.00 47.62 104 GLY A N 1
ATOM 835 C CA . GLY A 1 104 ? 12.251 -17.478 -6.246 1.00 47.62 104 GLY A CA 1
ATOM 836 C C . GLY A 1 104 ? 11.594 -17.427 -4.863 1.00 47.62 104 GLY A C 1
ATOM 837 O O . GLY A 1 104 ? 11.157 -18.471 -4.394 1.00 47.62 104 GLY A O 1
ATOM 838 N N . GLY A 1 105 ? 11.465 -16.259 -4.216 1.00 45.41 105 GLY A N 1
ATOM 839 C CA . GLY A 1 105 ? 10.894 -16.171 -2.855 1.00 45.41 105 GLY A CA 1
ATOM 840 C C . GLY A 1 105 ? 9.364 -16.297 -2.797 1.00 45.41 105 GLY A C 1
ATOM 841 O O . GLY A 1 105 ? 8.814 -16.847 -1.848 1.00 45.41 105 GLY A O 1
ATOM 842 N N . PHE A 1 106 ? 8.685 -15.822 -3.845 1.00 50.12 106 PHE A N 1
ATOM 843 C CA . PHE A 1 106 ? 7.237 -15.940 -4.054 1.00 50.12 106 PHE A CA 1
ATOM 844 C C . PHE A 1 106 ? 6.936 -16.780 -5.306 1.00 50.12 106 PHE A C 1
ATOM 846 O O . PHE A 1 106 ? 5.901 -16.610 -5.951 1.00 50.12 106 PHE A O 1
ATOM 853 N N . ARG A 1 107 ? 7.838 -17.699 -5.692 1.00 46.81 107 ARG A N 1
ATOM 854 C CA . ARG A 1 107 ? 7.440 -18.783 -6.591 1.00 46.81 107 ARG A CA 1
ATOM 855 C C . ARG A 1 107 ? 6.410 -19.572 -5.804 1.00 46.81 107 ARG A C 1
ATOM 857 O O . ARG A 1 107 ? 6.771 -20.333 -4.909 1.00 46.81 107 ARG A O 1
ATOM 864 N N . MET A 1 108 ? 5.132 -19.339 -6.100 1.00 42.00 108 MET A N 1
ATOM 865 C CA . MET A 1 108 ? 4.062 -20.224 -5.662 1.00 42.00 108 MET A CA 1
ATOM 866 C C . MET A 1 108 ? 4.554 -21.657 -5.890 1.00 42.00 108 MET A C 1
ATOM 868 O O . MET A 1 108 ? 5.195 -21.896 -6.926 1.00 42.00 108 MET A O 1
ATOM 872 N N . PRO A 1 109 ? 4.295 -22.613 -4.985 1.00 42.50 109 PRO A N 1
ATOM 873 C CA . PRO A 1 109 ? 4.377 -24.007 -5.359 1.00 42.50 109 PRO A CA 1
ATOM 874 C C . PRO A 1 109 ? 3.314 -24.213 -6.444 1.00 42.50 109 PRO A C 1
ATOM 876 O O . PRO A 1 109 ? 2.187 -24.604 -6.172 1.00 42.50 109 PRO A O 1
ATOM 879 N N . PHE A 1 110 ? 3.655 -23.898 -7.695 1.00 39.91 110 PHE A N 1
ATOM 880 C CA . PHE A 1 110 ? 3.146 -24.664 -8.807 1.00 39.91 110 PHE A CA 1
ATOM 881 C C . PHE A 1 110 ? 3.541 -26.074 -8.423 1.00 39.91 110 PHE A C 1
ATOM 883 O O . PHE A 1 110 ? 4.736 -26.385 -8.375 1.00 39.91 110 PHE A O 1
ATOM 890 N N . GLU A 1 111 ? 2.545 -26.863 -8.021 1.00 40.25 111 GLU A N 1
ATOM 891 C CA . GLU A 1 111 ? 2.674 -28.303 -7.986 1.00 40.25 111 GLU A CA 1
ATOM 892 C C . GLU A 1 111 ? 3.493 -28.661 -9.218 1.00 40.25 111 GLU A C 1
ATOM 894 O O . GLU A 1 111 ? 3.147 -28.284 -10.344 1.00 40.25 111 GLU A O 1
ATOM 899 N N . ALA A 1 112 ? 4.640 -29.298 -8.995 1.00 40.59 112 ALA A N 1
ATOM 900 C CA . ALA A 1 112 ? 5.255 -30.091 -10.030 1.00 40.59 112 ALA A CA 1
ATOM 901 C C . ALA A 1 112 ? 4.216 -31.168 -10.342 1.00 40.59 112 ALA A C 1
ATOM 903 O O . ALA A 1 112 ? 4.214 -32.243 -9.747 1.00 40.59 112 ALA A O 1
ATOM 904 N N . GLY A 1 113 ? 3.240 -30.805 -11.175 1.00 32.91 113 GLY A N 1
ATOM 905 C CA . GLY A 1 113 ? 2.291 -31.716 -11.750 1.00 32.91 113 GLY A CA 1
ATOM 906 C C . GLY A 1 113 ? 3.147 -32.715 -12.487 1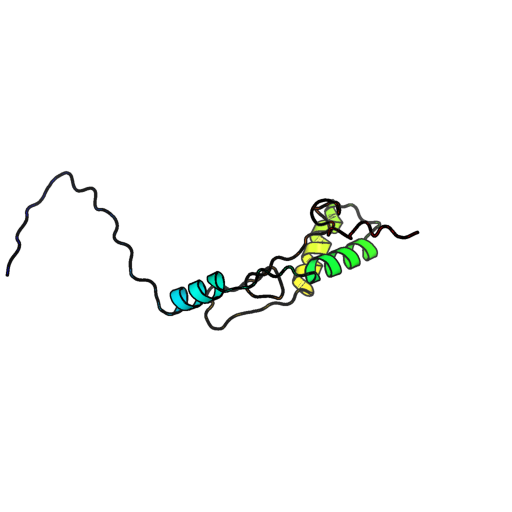.00 32.91 113 GLY A C 1
ATOM 907 O O . GLY A 1 113 ? 3.736 -32.393 -13.517 1.00 32.91 113 GLY A O 1
ATOM 908 N N . ASN A 1 114 ? 3.266 -33.900 -11.898 1.00 44.00 114 ASN A N 1
ATOM 909 C CA . ASN A 1 114 ? 3.581 -35.112 -12.619 1.00 44.00 114 ASN A CA 1
ATOM 910 C C . ASN A 1 114 ? 2.581 -35.191 -13.776 1.00 44.00 114 ASN A C 1
ATOM 912 O O . ASN A 1 114 ? 1.442 -35.618 -13.604 1.00 44.00 114 ASN A O 1
ATOM 916 N N . GLY A 1 115 ? 3.000 -34.694 -14.930 1.00 34.75 115 GLY A N 1
ATOM 917 C CA . GLY A 1 115 ? 2.298 -34.778 -16.192 1.00 34.75 115 GLY A CA 1
ATOM 918 C C . GLY A 1 115 ? 3.231 -35.463 -17.171 1.00 34.75 115 GLY A C 1
ATOM 919 O O . GLY A 1 115 ? 4.294 -34.928 -17.471 1.00 34.75 115 GLY A O 1
ATOM 920 N N . HIS A 1 116 ? 2.823 -36.676 -17.534 1.00 34.81 116 HIS A N 1
ATOM 921 C CA . HIS A 1 116 ? 3.212 -37.494 -18.682 1.00 34.81 116 HIS A CA 1
ATOM 922 C C . HIS A 1 116 ? 3.912 -36.782 -19.845 1.00 34.81 116 HIS A C 1
ATOM 924 O O . HIS A 1 116 ? 3.440 -35.697 -20.252 1.00 34.81 116 HIS A O 1
#

Radius of gyration: 24.53 Å; chains: 1; bounding box: 33×49×77 Å

Sequence (116 aa):
MKQSNLSDPGRCVMYQFKPVTKRIQHMHDLIRDRVIQVDSERAMITTDVVRDYEHMIPAIRRPMILKAMCERMTVRVEDFELIVGNTSKNFCGAGIDSDWVESGGFRMPFEAGNGH

Foldseek 3Di:
DDDDDDDDPPDPPDDDDDDDDPLVVVVVVCVVPDDAAEAAQLVVLLVVLCVVQVVDDVVVSVVVSVVSCVVPADFDDDPSDPDGDDCHNDDPYHYDDCPPDPCVVVPDPPPPPPDD

pLDDT: mean 76.8, std 18.37, range [32.91, 93.5]

Secondary structure (DSSP, 8-state):
--------TT---PPPPPPPPHHHHHHHHHHHT----EE-HHHHHHHHHHHHTTTS-HHHHHHHHHHHHHHHSPP---TT-SS---SSSSTT-EE--TTTS-TTTT----------